Protein AF-T1AYS6-F1 (afdb_monomer_lite)

Sequence (157 aa):
MTNAPLRWTTAELAEDAATSSAQFRAERLAVSDSWGTHYTQARGKFELLFEKLSDLNPGAITDDNIAEVYGLGLGEALRYLAGPPISDDDLQVIADVDSIAPGVLKKNPEALHKVFEVIERVIDPYRFPWMGAGGTPTEQQRAAALLASSVLLAAQR

Radius of gyration: 21.27 Å; chains: 1; bounding box: 42×35×70 Å

Secondary structure (DSSP, 8-state):
---PPP---HHHHHHHHHHHHHHHHHHHHS--SHHHHHHHHHHHHHHHHHHHTTTT-GGG--HHHHHHHHHTT-HHHHHTTBSSPPPHHHHHHHTT-S---HHHHTT-HHHHHHHHHHHHHTB-TTT-HHHHHTSPPPHHHHHHHHHHHHHHHHTT-

Foldseek 3Di:
DPPDPDDDDPVNVVVVVVVVVVVVVCVVPDDDCLLVVLLVVQLVLVVVLCVLCVNVQVVRDDLVSLLVNLVVVSVQLLQVQFVNRDDLVRLCVQLVHPHPRSVVCNVPSSSSVSSNVVSLVGGDCVLVVVSVVRGHDDPVSSVSSSNVSSNSRSVVD

Structure (mmCIF, N/CA/C/O backbone):
data_AF-T1AYS6-F1
#
_entry.id   AF-T1AYS6-F1
#
loop_
_atom_site.group_PDB
_atom_site.id
_atom_site.type_symbol
_atom_site.label_atom_id
_atom_site.label_alt_id
_atom_site.label_comp_id
_atom_site.label_asym_id
_atom_site.label_entity_id
_atom_site.label_seq_id
_atom_site.pdbx_PDB_ins_code
_atom_site.Cartn_x
_atom_site.Cartn_y
_atom_site.Cartn_z
_atom_site.occupancy
_atom_site.B_iso_or_equiv
_atom_site.auth_seq_id
_atom_site.auth_comp_id
_atom_site.auth_asym_id
_atom_site.auth_atom_id
_atom_site.pdbx_PDB_model_num
ATOM 1 N N . MET A 1 1 ? -5.323 -23.042 -48.649 1.00 48.28 1 MET A N 1
ATOM 2 C CA . MET A 1 1 ? -3.922 -22.745 -48.291 1.00 48.28 1 MET A CA 1
ATOM 3 C C . MET A 1 1 ? -3.843 -22.715 -46.779 1.00 48.28 1 MET A C 1
ATOM 5 O O . MET A 1 1 ? -4.483 -21.874 -46.167 1.00 48.28 1 MET A O 1
ATOM 9 N N . THR A 1 2 ? -3.191 -23.700 -46.172 1.00 54.75 2 THR A N 1
ATOM 10 C CA . THR A 1 2 ? -2.984 -23.745 -44.722 1.00 54.75 2 THR A CA 1
ATOM 11 C C . THR A 1 2 ? -1.890 -22.739 -44.378 1.00 54.75 2 THR A C 1
ATOM 13 O O . THR A 1 2 ? -0.730 -22.986 -44.700 1.00 54.75 2 THR A O 1
ATOM 16 N N . ASN A 1 3 ? -2.251 -21.600 -43.778 1.00 72.06 3 ASN A N 1
ATOM 17 C CA . ASN A 1 3 ? -1.277 -20.692 -43.169 1.00 72.06 3 ASN A CA 1
ATOM 18 C C . ASN A 1 3 ? -0.626 -21.440 -42.005 1.00 72.06 3 ASN A C 1
ATOM 20 O O . ASN A 1 3 ? -1.171 -21.496 -40.905 1.00 72.06 3 ASN A O 1
ATOM 24 N N . ALA A 1 4 ? 0.502 -22.092 -42.280 1.00 78.56 4 ALA A N 1
ATOM 25 C CA . ALA A 1 4 ? 1.329 -22.646 -41.228 1.00 78.56 4 ALA A CA 1
ATOM 26 C C . ALA A 1 4 ? 1.821 -21.483 -40.347 1.00 78.56 4 ALA A C 1
ATOM 28 O O . ALA A 1 4 ? 2.122 -20.411 -40.881 1.00 78.56 4 ALA A O 1
ATOM 29 N N . PRO A 1 5 ? 1.880 -21.663 -39.017 1.00 86.31 5 PRO A N 1
ATOM 30 C CA . PRO A 1 5 ? 2.387 -20.631 -38.125 1.00 86.31 5 PRO A CA 1
ATOM 31 C C . PRO A 1 5 ? 3.818 -20.256 -38.515 1.00 86.31 5 PRO A C 1
ATOM 33 O O . PRO A 1 5 ? 4.600 -21.115 -38.939 1.00 86.31 5 PRO A O 1
ATOM 36 N N . LEU A 1 6 ? 4.138 -18.969 -38.373 1.00 86.44 6 LEU A N 1
ATOM 37 C CA . LEU A 1 6 ? 5.470 -18.438 -38.639 1.00 86.44 6 LEU A CA 1
ATOM 38 C C . LEU A 1 6 ? 6.505 -19.227 -37.822 1.00 86.44 6 LEU A C 1
ATOM 40 O O . LEU A 1 6 ? 6.311 -19.472 -36.631 1.00 86.44 6 LEU A O 1
ATOM 44 N N . ARG A 1 7 ? 7.589 -19.656 -38.474 1.00 89.94 7 ARG A N 1
ATOM 45 C CA . ARG A 1 7 ? 8.711 -20.331 -37.816 1.00 89.94 7 ARG A CA 1
ATOM 46 C C . ARG A 1 7 ? 9.906 -19.396 -37.811 1.00 89.94 7 ARG A C 1
ATOM 48 O O . ARG A 1 7 ? 10.562 -19.262 -38.838 1.00 89.94 7 ARG A O 1
ATOM 55 N N . TRP A 1 8 ? 10.171 -18.790 -36.660 1.00 94.00 8 TRP A N 1
ATOM 56 C CA . TRP A 1 8 ? 11.372 -17.988 -36.462 1.00 94.00 8 TRP A CA 1
ATOM 57 C C . TRP A 1 8 ? 12.620 -18.860 -36.534 1.00 94.00 8 TRP A C 1
ATOM 59 O O . TRP A 1 8 ? 12.695 -19.945 -35.949 1.00 94.00 8 TRP A O 1
ATOM 69 N N . THR A 1 9 ? 13.607 -18.365 -37.258 1.00 95.88 9 THR A N 1
ATOM 70 C CA . THR A 1 9 ? 14.961 -18.894 -37.265 1.00 95.88 9 THR A CA 1
ATOM 71 C C . THR A 1 9 ? 15.702 -18.462 -36.004 1.00 95.88 9 THR A C 1
ATOM 73 O O . THR A 1 9 ? 15.377 -17.465 -35.360 1.00 95.88 9 THR A O 1
ATOM 76 N N . THR A 1 10 ? 16.768 -19.184 -35.665 1.00 95.88 10 THR A N 1
ATOM 77 C CA . THR A 1 10 ? 17.660 -18.792 -34.565 1.00 95.88 10 THR A CA 1
ATOM 78 C C . THR A 1 10 ? 18.269 -17.403 -34.779 1.00 95.88 10 THR A C 1
ATOM 80 O O . THR A 1 10 ? 18.512 -16.696 -33.807 1.00 95.88 10 THR A O 1
ATOM 83 N N . ALA A 1 11 ? 18.513 -17.009 -36.034 1.00 96.38 11 ALA A N 1
ATOM 84 C CA . ALA A 1 11 ? 19.064 -15.698 -36.361 1.00 96.38 11 ALA A CA 1
ATOM 85 C C . ALA A 1 11 ? 18.066 -14.571 -36.053 1.00 96.38 11 ALA A C 1
ATOM 87 O O . ALA A 1 11 ? 18.440 -13.615 -35.380 1.00 96.38 11 ALA A O 1
ATOM 88 N N . GLU A 1 12 ? 16.802 -14.728 -36.458 1.00 96.19 12 GLU A N 1
ATOM 89 C CA . GLU A 1 12 ? 15.730 -13.766 -36.153 1.00 96.19 12 GLU A CA 1
ATOM 90 C C . GLU A 1 12 ? 15.518 -13.636 -34.638 1.00 96.19 12 GLU A C 1
ATOM 92 O O . GLU A 1 12 ? 15.486 -12.530 -34.108 1.00 96.19 12 GLU A O 1
ATOM 97 N N . LEU A 1 13 ? 15.488 -14.757 -33.905 1.00 96.44 13 LEU A N 1
ATOM 98 C CA . LEU A 1 13 ? 15.372 -14.722 -32.441 1.00 96.44 13 LEU A CA 1
ATOM 99 C C . LEU A 1 13 ? 16.563 -14.019 -31.770 1.00 96.44 13 LEU A C 1
ATOM 101 O O . LEU A 1 13 ? 16.386 -13.340 -30.759 1.00 96.44 13 LEU A O 1
ATOM 105 N N . ALA A 1 14 ? 17.777 -14.183 -32.302 1.00 97.62 14 ALA A N 1
ATOM 106 C CA . ALA A 1 14 ? 18.967 -13.527 -31.767 1.00 97.62 14 ALA A CA 1
ATOM 107 C C . ALA A 1 14 ? 18.957 -12.011 -32.021 1.00 97.62 14 ALA A C 1
ATOM 109 O O . ALA A 1 14 ? 19.356 -11.242 -31.144 1.00 97.62 14 ALA A O 1
ATOM 110 N N . GLU A 1 15 ? 18.485 -11.582 -33.192 1.00 97.50 15 GLU A N 1
ATOM 111 C CA . GLU A 1 15 ? 18.321 -10.169 -33.540 1.00 97.50 15 GLU A CA 1
ATOM 112 C C . GLU A 1 15 ? 17.262 -9.490 -32.659 1.00 97.50 15 GLU A C 1
ATOM 114 O O . GLU A 1 15 ? 17.530 -8.443 -32.059 1.00 97.50 15 GLU A O 1
ATOM 119 N N . ASP A 1 16 ? 16.104 -10.128 -32.488 1.00 96.81 16 ASP A N 1
ATOM 120 C CA . ASP A 1 16 ? 15.029 -9.626 -31.628 1.00 96.81 16 ASP A CA 1
ATOM 121 C C . ASP A 1 16 ? 15.472 -9.555 -30.160 1.00 96.81 16 ASP A C 1
ATOM 123 O O . ASP A 1 16 ? 15.225 -8.561 -29.471 1.00 96.81 16 ASP A O 1
ATOM 127 N N . ALA A 1 17 ? 16.202 -10.567 -29.677 1.00 97.56 17 ALA A N 1
ATOM 128 C CA . ALA A 1 17 ? 16.752 -10.569 -28.323 1.00 97.56 17 ALA A CA 1
ATOM 129 C C . ALA A 1 17 ? 17.776 -9.441 -28.110 1.00 97.56 17 ALA A C 1
ATOM 131 O O . ALA A 1 17 ? 17.781 -8.797 -27.054 1.00 97.56 17 ALA A O 1
ATOM 132 N N . ALA A 1 18 ? 18.631 -9.170 -29.103 1.00 97.88 18 ALA A N 1
ATOM 133 C CA . ALA A 1 18 ? 19.596 -8.076 -29.050 1.00 97.88 18 ALA A CA 1
ATOM 134 C C . ALA A 1 18 ? 18.897 -6.708 -29.028 1.00 97.88 18 ALA A C 1
ATOM 136 O O . ALA A 1 18 ? 19.264 -5.846 -28.222 1.00 97.88 18 ALA A O 1
ATOM 137 N N . THR A 1 19 ? 17.862 -6.543 -29.854 1.00 97.88 19 THR A N 1
ATOM 138 C CA . THR A 1 19 ? 17.031 -5.333 -29.926 1.00 97.88 19 THR A CA 1
ATOM 139 C C . THR A 1 19 ? 16.302 -5.089 -28.608 1.00 97.88 19 THR A C 1
ATOM 141 O O . THR A 1 19 ? 16.455 -4.025 -28.006 1.00 97.88 19 THR A O 1
ATOM 144 N N . SER A 1 20 ? 15.600 -6.101 -28.092 1.00 97.56 20 SER A N 1
ATOM 145 C CA . SER A 1 20 ? 14.888 -6.034 -26.812 1.00 97.56 20 SER A CA 1
ATOM 146 C C . SER A 1 20 ? 15.836 -5.705 -25.653 1.00 97.56 20 SER A C 1
ATOM 148 O O . SER A 1 20 ? 15.564 -4.816 -24.846 1.00 97.56 20 SER A O 1
ATOM 150 N N . SER A 1 21 ? 17.013 -6.337 -25.616 1.00 97.25 21 SER A N 1
ATOM 151 C CA . SER A 1 21 ? 18.029 -6.062 -24.594 1.00 97.25 21 SER A CA 1
ATOM 152 C C . SER A 1 21 ? 18.585 -4.638 -24.682 1.00 97.25 21 SER A C 1
ATOM 154 O O . SER A 1 21 ? 18.879 -4.023 -23.655 1.00 97.25 21 SER A O 1
ATOM 156 N N . ALA A 1 22 ? 18.781 -4.111 -25.893 1.00 96.88 22 ALA A N 1
ATOM 157 C CA . ALA A 1 22 ? 19.248 -2.743 -26.098 1.00 96.88 22 ALA A CA 1
ATOM 158 C C . ALA A 1 22 ? 18.204 -1.719 -25.645 1.00 96.88 22 ALA A C 1
ATOM 160 O O . ALA A 1 22 ? 18.562 -0.777 -24.936 1.00 96.88 22 ALA A O 1
ATOM 161 N N . GLN A 1 23 ? 16.933 -1.943 -25.982 1.00 96.38 23 GLN A N 1
ATOM 162 C CA . GLN A 1 23 ? 15.825 -1.103 -25.542 1.00 96.38 23 GLN A CA 1
ATOM 163 C C . GLN A 1 23 ? 15.685 -1.117 -24.016 1.00 96.38 23 GLN A C 1
ATOM 165 O O . GLN A 1 23 ? 15.689 -0.054 -23.403 1.00 96.38 23 GLN A O 1
ATOM 170 N N . PHE A 1 24 ? 15.691 -2.298 -23.390 1.00 93.50 24 PHE A N 1
ATOM 171 C CA . PHE A 1 24 ? 15.634 -2.421 -21.932 1.00 93.50 24 PHE A CA 1
ATOM 172 C C . PHE A 1 24 ? 16.769 -1.651 -21.239 1.00 93.50 24 PHE A C 1
ATOM 174 O O . PHE A 1 24 ? 16.536 -0.932 -20.268 1.00 93.50 24 PHE A O 1
ATOM 181 N N . ARG A 1 25 ? 18.011 -1.751 -21.744 1.00 94.00 25 ARG A N 1
ATOM 182 C CA . ARG A 1 25 ? 19.143 -0.979 -21.199 1.00 94.00 25 ARG A CA 1
ATOM 183 C C . ARG A 1 25 ? 18.934 0.525 -21.348 1.00 94.00 25 ARG A C 1
ATOM 185 O O . ARG A 1 25 ? 19.230 1.260 -20.409 1.00 94.00 25 ARG A O 1
ATOM 192 N N . ALA A 1 26 ? 18.463 0.972 -22.510 1.00 92.81 26 ALA A N 1
ATOM 193 C CA . ALA A 1 26 ? 18.222 2.385 -22.772 1.00 92.81 26 ALA A CA 1
ATOM 194 C C . ALA A 1 26 ? 17.140 2.946 -21.838 1.00 92.81 26 ALA A C 1
ATOM 196 O O . ALA A 1 26 ? 17.367 3.967 -21.198 1.00 92.81 26 ALA A O 1
ATOM 197 N N . GLU A 1 27 ? 16.016 2.241 -21.693 1.00 88.69 27 GLU A N 1
ATOM 198 C CA . GLU A 1 27 ? 14.920 2.621 -20.796 1.00 88.69 27 GLU A CA 1
ATOM 199 C C . GLU A 1 27 ? 15.363 2.632 -19.329 1.00 88.69 27 GLU A C 1
ATOM 201 O O . GLU A 1 27 ? 15.075 3.578 -18.600 1.00 88.69 27 GLU A O 1
ATOM 206 N N . ARG A 1 28 ? 16.122 1.620 -18.888 1.00 87.44 28 ARG A N 1
ATOM 207 C CA . ARG A 1 28 ? 16.551 1.505 -17.486 1.00 87.44 28 ARG A CA 1
ATOM 208 C C . ARG A 1 28 ? 17.562 2.573 -17.065 1.00 87.44 28 ARG A C 1
ATOM 210 O O . ARG A 1 28 ? 17.604 2.924 -15.887 1.00 87.44 28 ARG A O 1
ATOM 217 N N . LEU A 1 29 ? 18.396 3.033 -17.997 1.00 88.00 29 LEU A N 1
ATOM 218 C CA . LEU A 1 29 ? 19.424 4.053 -17.763 1.00 88.00 29 LEU A CA 1
ATOM 219 C C . LEU A 1 29 ? 18.939 5.476 -18.063 1.00 88.00 29 LEU A C 1
ATOM 221 O O . LEU A 1 29 ? 19.639 6.434 -17.731 1.00 88.00 29 LEU A O 1
ATOM 225 N N . ALA A 1 30 ? 17.774 5.628 -18.695 1.00 85.06 30 ALA A N 1
ATOM 226 C CA . ALA A 1 30 ? 17.189 6.933 -18.942 1.00 85.06 30 ALA A CA 1
ATOM 227 C C . ALA A 1 30 ? 16.855 7.629 -17.615 1.00 85.06 30 ALA A C 1
ATOM 229 O O . ALA A 1 30 ? 16.326 7.025 -16.679 1.00 85.06 30 ALA A O 1
ATOM 230 N N . VAL A 1 31 ? 17.145 8.929 -17.542 1.00 78.75 31 VAL A N 1
ATOM 231 C CA . VAL A 1 31 ? 16.666 9.766 -16.439 1.00 78.75 31 VAL A CA 1
ATOM 232 C C . VAL A 1 31 ? 15.147 9.858 -16.557 1.00 78.75 31 VAL A C 1
ATOM 234 O O . VAL A 1 31 ? 14.630 10.262 -17.597 1.00 78.75 31 VAL A O 1
ATOM 237 N N . SER A 1 32 ? 14.442 9.470 -15.498 1.00 82.12 32 SER A N 1
ATOM 238 C CA . SER A 1 32 ? 12.984 9.480 -15.445 1.00 82.12 32 SER A CA 1
ATOM 239 C C . SER A 1 32 ? 12.509 9.947 -14.075 1.00 82.12 32 SER A C 1
ATOM 241 O O . SER A 1 32 ? 12.993 9.473 -13.045 1.00 82.12 32 SER A O 1
ATOM 243 N N . ASP A 1 33 ? 11.494 10.809 -14.073 1.00 84.38 33 ASP A N 1
ATOM 244 C CA . ASP A 1 33 ? 10.770 11.218 -12.867 1.00 84.38 33 ASP A CA 1
ATOM 245 C C . ASP A 1 33 ? 9.691 10.196 -12.458 1.00 84.38 33 ASP A C 1
ATOM 247 O O . ASP A 1 33 ? 8.930 10.428 -11.511 1.00 84.38 33 ASP A O 1
ATOM 251 N N . SER A 1 34 ? 9.605 9.049 -13.151 1.00 87.44 34 SER A N 1
ATOM 252 C CA . SER A 1 34 ? 8.619 7.996 -12.869 1.00 87.44 34 SER A CA 1
ATOM 253 C C . SER A 1 34 ? 8.720 7.509 -11.428 1.00 87.44 34 SER A C 1
ATOM 255 O O . SER A 1 34 ? 7.706 7.448 -10.737 1.00 87.44 34 SER A O 1
ATOM 257 N N . TRP A 1 35 ? 9.937 7.269 -10.926 1.00 91.06 35 TRP A N 1
ATOM 258 C CA . TRP A 1 35 ? 10.141 6.862 -9.535 1.00 91.06 35 TRP A CA 1
ATOM 259 C C . TRP A 1 35 ? 9.585 7.891 -8.543 1.00 91.06 35 TRP A C 1
ATOM 261 O O . TRP A 1 35 ? 8.815 7.536 -7.651 1.00 91.06 35 TRP A O 1
ATOM 271 N N . GLY A 1 36 ? 9.935 9.170 -8.718 1.00 94.44 36 GLY A N 1
ATOM 272 C CA . GLY A 1 36 ? 9.449 10.249 -7.855 1.00 94.44 36 GLY A CA 1
ATOM 273 C C . GLY A 1 36 ? 7.924 10.364 -7.891 1.00 94.44 36 GLY A C 1
ATOM 274 O O . GLY A 1 36 ? 7.286 10.512 -6.851 1.00 94.44 36 GLY A O 1
ATOM 275 N N . THR A 1 37 ? 7.330 10.204 -9.074 1.00 95.56 37 THR A N 1
ATOM 276 C CA . THR A 1 37 ? 5.875 10.208 -9.262 1.00 95.56 37 THR A CA 1
ATOM 277 C C . THR A 1 37 ? 5.204 9.043 -8.532 1.00 95.56 37 THR A C 1
ATOM 279 O O . THR A 1 37 ? 4.255 9.262 -7.775 1.00 95.56 37 THR A O 1
ATOM 282 N N . HIS A 1 38 ? 5.704 7.815 -8.702 1.00 95.69 38 HIS A N 1
ATOM 283 C CA . HIS A 1 38 ? 5.168 6.631 -8.026 1.00 95.69 38 HIS A CA 1
ATOM 284 C C . HIS A 1 38 ? 5.312 6.730 -6.508 1.00 95.69 38 HIS A C 1
ATOM 286 O O . HIS A 1 38 ? 4.364 6.420 -5.785 1.00 95.69 38 HIS A O 1
ATOM 292 N N . TYR A 1 39 ? 6.451 7.235 -6.025 1.00 97.62 39 TYR A N 1
ATOM 293 C CA . TYR A 1 39 ? 6.668 7.489 -4.605 1.00 97.62 39 TYR A CA 1
ATOM 294 C C . TYR A 1 39 ? 5.676 8.512 -4.048 1.00 97.62 39 TYR A C 1
ATOM 296 O O . TYR A 1 39 ? 5.009 8.218 -3.060 1.00 97.62 39 TYR A O 1
ATOM 304 N N . THR A 1 40 ? 5.519 9.681 -4.677 1.00 98.06 40 THR A N 1
ATOM 305 C CA . THR A 1 40 ? 4.596 10.724 -4.196 1.00 98.06 40 THR A CA 1
ATOM 306 C C . THR A 1 40 ? 3.143 10.244 -4.196 1.00 98.06 40 THR A C 1
ATOM 308 O O . THR A 1 40 ? 2.407 10.506 -3.245 1.00 98.06 40 THR A O 1
ATOM 311 N N . GLN A 1 41 ? 2.724 9.489 -5.215 1.00 97.56 41 GLN A N 1
ATOM 312 C CA . GLN A 1 41 ? 1.382 8.899 -5.259 1.00 97.56 41 GLN A CA 1
ATOM 313 C C . GLN A 1 41 ? 1.174 7.856 -4.156 1.00 97.56 41 GLN A C 1
ATOM 315 O O . GLN A 1 41 ? 0.145 7.871 -3.479 1.00 97.56 41 GLN A O 1
ATOM 320 N N . ALA A 1 42 ? 2.145 6.961 -3.951 1.00 98.06 42 ALA A N 1
ATOM 321 C CA . ALA A 1 42 ? 2.099 5.983 -2.868 1.00 98.06 42 ALA A CA 1
ATOM 322 C C . ALA A 1 42 ? 2.067 6.676 -1.498 1.00 98.06 42 ALA A C 1
ATOM 324 O O . ALA A 1 42 ? 1.260 6.316 -0.642 1.00 98.06 42 ALA A O 1
ATOM 325 N N . ARG A 1 43 ? 2.880 7.721 -1.321 1.00 98.44 43 ARG A N 1
ATOM 326 C CA . ARG A 1 43 ? 2.937 8.523 -0.101 1.00 98.44 43 ARG A CA 1
ATOM 327 C C . ARG A 1 43 ? 1.596 9.158 0.232 1.00 98.44 43 ARG A C 1
ATOM 329 O O . ARG A 1 43 ? 1.126 8.983 1.351 1.00 98.44 43 ARG A O 1
ATOM 336 N N . GLY A 1 44 ? 0.950 9.796 -0.743 1.00 98.44 44 GLY A N 1
ATOM 337 C CA . GLY A 1 44 ? -0.378 10.381 -0.553 1.00 98.44 44 GLY A CA 1
ATOM 338 C C . GLY A 1 44 ? -1.436 9.343 -0.159 1.00 98.44 44 GLY A C 1
ATOM 339 O O . GLY A 1 44 ? -2.250 9.606 0.723 1.00 98.44 44 GLY A O 1
ATOM 340 N N . LYS A 1 45 ? -1.391 8.133 -0.742 1.00 98.12 45 LYS A N 1
ATOM 341 C CA . LYS A 1 45 ? -2.288 7.030 -0.348 1.00 98.12 45 LYS A CA 1
ATOM 342 C C . LYS A 1 45 ? -2.094 6.630 1.116 1.00 98.12 45 LYS A C 1
ATOM 344 O O . LYS A 1 45 ? -3.081 6.471 1.828 1.00 98.12 45 LYS A O 1
ATOM 349 N N . PHE A 1 46 ? -0.849 6.466 1.569 1.00 98.50 46 PHE A N 1
ATOM 350 C CA . PHE A 1 46 ? -0.573 6.068 2.953 1.00 98.50 46 PHE A CA 1
ATOM 351 C C . PHE A 1 46 ? -0.841 7.182 3.961 1.00 98.50 46 PHE A C 1
ATOM 353 O O . PHE A 1 46 ? -1.330 6.887 5.045 1.00 98.50 46 PHE A O 1
ATOM 360 N N . GLU A 1 47 ? -0.573 8.442 3.620 1.00 98.56 47 GLU A N 1
ATOM 361 C CA . GLU A 1 47 ? -0.917 9.577 4.483 1.00 98.56 47 GLU A CA 1
ATOM 362 C C . GLU A 1 47 ? -2.427 9.666 4.703 1.00 98.56 47 GLU A C 1
ATOM 364 O O . GLU A 1 47 ? -2.863 9.755 5.850 1.00 98.56 47 GLU A O 1
ATOM 369 N N . LEU A 1 48 ? -3.217 9.535 3.633 1.00 98.44 48 LEU A N 1
ATOM 370 C CA . LEU A 1 48 ? -4.674 9.510 3.733 1.00 98.44 48 LEU A CA 1
ATOM 371 C C . LEU A 1 48 ? -5.177 8.274 4.493 1.00 98.44 48 LEU A C 1
ATOM 373 O O . LEU A 1 48 ? -6.082 8.384 5.313 1.00 98.44 48 LEU A O 1
ATOM 377 N N . LEU A 1 49 ? -4.586 7.098 4.260 1.00 98.06 49 LEU A N 1
ATOM 378 C CA . LEU A 1 49 ? -4.932 5.878 4.994 1.00 98.06 49 LEU A CA 1
ATOM 379 C C . LEU A 1 49 ? -4.691 6.036 6.500 1.00 98.06 49 LEU A C 1
ATOM 381 O O . LEU A 1 49 ? -5.559 5.701 7.301 1.00 98.06 49 LEU A O 1
ATOM 385 N N . PHE A 1 50 ? -3.523 6.558 6.879 1.00 97.62 50 PHE A N 1
ATOM 386 C CA . PHE A 1 50 ? -3.166 6.810 8.272 1.00 97.62 50 PHE A CA 1
ATOM 387 C C . PHE A 1 50 ? -4.116 7.826 8.903 1.00 97.62 50 PHE A C 1
ATOM 389 O O . PHE A 1 50 ? -4.617 7.581 9.991 1.00 97.62 50 PHE A O 1
ATOM 396 N N . GLU A 1 51 ? -4.441 8.917 8.209 1.00 97.25 51 GLU A N 1
ATOM 397 C CA . GLU A 1 51 ? -5.432 9.886 8.688 1.00 97.25 51 GLU A CA 1
ATOM 398 C C . GLU A 1 51 ? -6.790 9.221 8.966 1.00 97.25 51 GLU A C 1
ATOM 400 O O . GLU A 1 51 ? -7.362 9.395 10.041 1.00 97.25 51 GLU A O 1
ATOM 405 N N . LYS A 1 52 ? -7.290 8.410 8.026 1.00 96.94 52 LYS A N 1
ATOM 406 C CA . LYS A 1 52 ? -8.612 7.773 8.132 1.00 96.94 52 LYS A CA 1
ATOM 407 C C . LYS A 1 52 ? -8.686 6.668 9.178 1.00 96.94 52 LYS A C 1
ATOM 409 O O . LYS A 1 52 ? -9.738 6.481 9.782 1.00 96.94 52 LYS A O 1
ATOM 414 N N . LEU A 1 53 ? -7.580 5.973 9.424 1.00 95.44 53 LEU A N 1
ATOM 415 C CA . LEU A 1 53 ? -7.493 4.891 10.407 1.00 95.44 53 LEU A CA 1
ATOM 416 C C . LEU A 1 53 ? -6.798 5.319 11.706 1.00 95.44 53 LEU A C 1
ATOM 418 O O . LEU A 1 53 ? -6.296 4.469 12.440 1.00 95.44 53 LEU A O 1
ATOM 422 N N . SER A 1 54 ? -6.751 6.625 11.998 1.00 95.62 54 SER A N 1
ATOM 423 C CA . SER A 1 54 ? -6.165 7.176 13.232 1.00 95.62 54 SER A CA 1
ATOM 424 C C . SER A 1 54 ? -4.743 6.663 13.508 1.00 95.62 54 SER A C 1
ATOM 426 O O . SER A 1 54 ? -4.449 6.145 14.583 1.00 95.62 54 SER A O 1
ATOM 428 N N . ASP A 1 55 ? -3.877 6.767 12.500 1.00 96.31 55 ASP A N 1
ATOM 429 C CA . ASP A 1 55 ? -2.503 6.257 12.456 1.00 96.31 55 ASP A CA 1
ATOM 430 C C . ASP A 1 55 ? -2.383 4.756 12.764 1.00 96.31 55 ASP A C 1
ATOM 432 O O . ASP A 1 55 ? -1.385 4.300 13.325 1.00 96.31 55 ASP A O 1
ATOM 436 N N . LEU A 1 56 ? -3.399 3.979 12.374 1.00 95.00 56 LEU A N 1
ATOM 437 C CA . LEU A 1 56 ? -3.524 2.562 12.709 1.00 95.00 56 LEU A CA 1
ATOM 438 C C . LEU A 1 56 ? -3.488 2.379 14.232 1.00 95.00 56 LEU A C 1
ATOM 440 O O . LEU A 1 56 ? -2.662 1.647 14.761 1.00 95.00 56 LEU A O 1
ATOM 444 N N . ASN A 1 57 ? -4.322 3.107 14.968 1.00 92.94 57 ASN A N 1
ATOM 445 C CA . ASN A 1 57 ? -4.535 2.820 16.382 1.00 92.94 57 ASN A CA 1
ATOM 446 C C . ASN A 1 57 ? -5.580 1.694 16.490 1.00 92.94 57 ASN A C 1
ATOM 448 O O . ASN A 1 57 ? -6.727 1.933 16.104 1.00 92.94 57 ASN A O 1
ATOM 452 N N . PRO A 1 58 ? -5.246 0.508 17.042 1.00 88.31 58 PRO A N 1
ATOM 453 C CA . PRO A 1 58 ? -6.178 -0.622 17.110 1.00 88.31 58 PRO A CA 1
ATOM 454 C C . PRO A 1 58 ? -7.523 -0.282 17.763 1.00 88.31 58 PRO A C 1
ATOM 456 O O . PRO A 1 58 ? -8.559 -0.782 17.346 1.00 88.31 58 PRO A O 1
ATOM 459 N N . GLY A 1 59 ? -7.528 0.607 18.763 1.00 88.12 59 GLY A N 1
ATOM 460 C CA . GLY A 1 59 ? -8.746 1.010 19.471 1.00 88.12 59 GLY A CA 1
ATOM 461 C C . GLY A 1 59 ? -9.622 2.020 18.722 1.00 88.12 59 GLY A C 1
ATOM 462 O O . GLY A 1 59 ? -10.693 2.364 19.215 1.00 88.12 59 GLY A O 1
ATOM 463 N N . ALA A 1 60 ? -9.168 2.525 17.573 1.00 91.06 60 ALA A N 1
ATOM 464 C CA . ALA A 1 60 ? -9.865 3.530 16.771 1.00 91.06 60 ALA A CA 1
ATOM 465 C C . ALA A 1 60 ? -10.284 3.016 15.384 1.00 91.06 60 ALA A C 1
ATOM 467 O O . ALA A 1 60 ? -10.906 3.756 14.622 1.00 91.06 60 ALA A O 1
ATOM 468 N N . ILE A 1 61 ? -9.950 1.771 15.037 1.00 90.81 61 ILE A N 1
ATOM 469 C CA . ILE A 1 61 ? -10.372 1.147 13.782 1.00 90.81 61 ILE A CA 1
ATOM 470 C C . ILE A 1 61 ? -11.809 0.639 13.939 1.00 90.81 61 ILE A C 1
ATOM 472 O O . ILE A 1 61 ? -12.137 -0.035 14.913 1.00 90.81 61 ILE A O 1
ATOM 476 N N . THR A 1 62 ? -12.678 0.993 12.994 1.00 91.00 62 THR A N 1
ATOM 477 C CA . THR A 1 62 ? -14.104 0.649 13.012 1.00 91.00 62 THR A CA 1
ATOM 478 C C . THR A 1 62 ? -14.558 0.227 11.620 1.00 91.00 62 THR A C 1
ATOM 480 O O . THR A 1 62 ? -13.984 0.650 10.619 1.00 91.00 62 THR A O 1
ATOM 483 N N . ASP A 1 63 ? -15.635 -0.553 11.523 1.00 87.94 63 ASP A N 1
ATOM 484 C CA . ASP A 1 63 ? -16.181 -0.949 10.216 1.00 87.94 63 ASP A CA 1
ATOM 485 C C . ASP A 1 63 ? -16.509 0.272 9.329 1.00 87.94 63 ASP A C 1
ATOM 487 O O . ASP A 1 63 ? -16.310 0.232 8.114 1.00 87.94 63 ASP A O 1
ATOM 491 N N . ASP A 1 64 ? -16.934 1.389 9.933 1.00 90.56 64 ASP A N 1
ATOM 492 C CA . ASP A 1 64 ? -17.243 2.634 9.222 1.00 90.56 64 ASP A CA 1
ATOM 493 C C . ASP A 1 64 ? -16.005 3.266 8.570 1.00 90.56 64 ASP A C 1
ATOM 495 O O . ASP A 1 64 ? -16.054 3.646 7.396 1.00 90.56 64 ASP A O 1
ATOM 499 N N . ASN A 1 65 ? -14.882 3.370 9.294 1.00 93.19 65 ASN A N 1
ATOM 500 C CA . ASN A 1 65 ? -13.671 3.960 8.718 1.00 93.19 65 ASN A CA 1
ATOM 501 C C . ASN A 1 65 ? -12.989 3.014 7.719 1.00 93.19 65 ASN A C 1
ATOM 503 O O . ASN A 1 65 ? -12.464 3.476 6.706 1.00 93.19 65 ASN A O 1
ATOM 507 N N . ILE A 1 66 ? -13.100 1.697 7.912 1.00 91.31 66 ILE A N 1
ATOM 508 C CA . ILE A 1 66 ? -12.680 0.697 6.925 1.00 91.31 66 ILE A CA 1
ATOM 509 C C . ILE A 1 66 ? -13.505 0.844 5.635 1.00 91.31 66 ILE A C 1
ATOM 511 O O . ILE A 1 66 ? -12.943 0.874 4.534 1.00 91.31 66 ILE A O 1
ATOM 515 N N . ALA A 1 67 ? -14.829 0.986 5.747 1.00 90.31 67 ALA A N 1
ATOM 516 C CA . ALA A 1 67 ? -15.714 1.187 4.601 1.00 90.31 67 ALA A CA 1
ATOM 517 C C . ALA A 1 67 ? -15.404 2.494 3.860 1.00 90.31 67 ALA A C 1
ATOM 519 O O . ALA A 1 67 ? -15.398 2.524 2.624 1.00 90.31 67 ALA A O 1
ATOM 520 N N . GLU A 1 68 ? -15.110 3.567 4.599 1.00 92.06 68 GLU A N 1
ATOM 521 C CA . GLU A 1 68 ? -14.684 4.843 4.029 1.00 92.06 68 GLU A CA 1
ATOM 522 C C . GLU A 1 68 ? -13.377 4.694 3.239 1.00 92.06 68 GLU A C 1
ATOM 524 O O . GLU A 1 68 ? -13.312 5.095 2.076 1.00 92.06 68 GLU A O 1
ATOM 529 N N . VAL A 1 69 ? -12.359 4.059 3.825 1.00 93.12 69 VAL A N 1
ATOM 530 C CA . VAL A 1 69 ? -11.051 3.820 3.193 1.00 93.12 69 VAL A CA 1
ATOM 531 C C . VAL A 1 69 ? -11.194 3.043 1.880 1.00 93.12 69 VAL A C 1
ATOM 533 O O . VAL A 1 69 ? -10.631 3.444 0.855 1.00 93.12 69 VAL A O 1
ATOM 536 N N . TYR A 1 70 ? -11.999 1.978 1.854 1.00 89.62 70 TYR A N 1
ATOM 537 C CA . TYR A 1 70 ? -12.305 1.266 0.608 1.00 89.62 70 TYR A CA 1
ATOM 538 C C . TYR A 1 70 ? -13.061 2.142 -0.397 1.00 89.62 70 TYR A C 1
ATOM 540 O O . TYR A 1 70 ? -12.753 2.118 -1.592 1.00 89.62 70 TYR A O 1
ATOM 548 N N . GLY A 1 71 ? -14.015 2.950 0.073 1.00 88.88 71 GLY A N 1
ATOM 549 C CA . GLY A 1 71 ? -14.749 3.914 -0.748 1.00 88.88 71 GLY A CA 1
ATOM 550 C C . GLY A 1 71 ? -13.857 4.978 -1.397 1.00 88.88 71 GLY A C 1
ATOM 551 O O . GLY A 1 71 ? -14.176 5.447 -2.489 1.00 88.88 71 GLY A O 1
ATOM 552 N N . LEU A 1 72 ? -12.726 5.308 -0.769 1.00 92.88 72 LEU A N 1
ATOM 553 C CA . LEU A 1 72 ? -11.698 6.221 -1.281 1.00 92.88 72 LEU A CA 1
ATOM 554 C C . LEU A 1 72 ? -10.698 5.545 -2.237 1.00 92.88 72 LEU A C 1
ATOM 556 O O . LEU A 1 72 ? -9.781 6.199 -2.730 1.00 92.88 72 LEU A O 1
ATOM 560 N N . GLY A 1 73 ? -10.852 4.246 -2.517 1.00 92.38 73 GLY A N 1
ATOM 561 C CA . G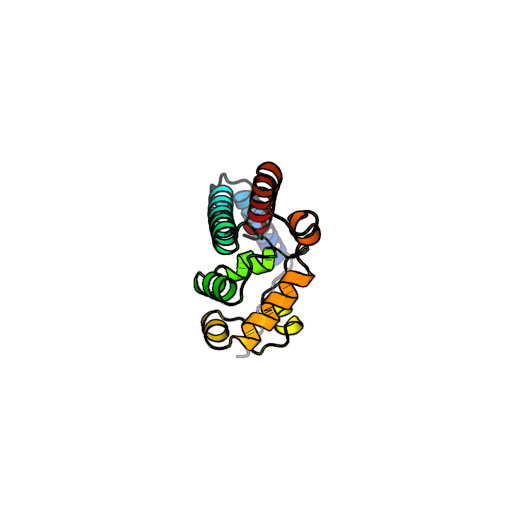LY A 1 73 ? -9.951 3.506 -3.404 1.00 92.38 73 GLY A CA 1
ATOM 562 C C . GLY A 1 73 ? -8.609 3.140 -2.763 1.00 92.38 73 GLY A C 1
ATOM 563 O O . GLY A 1 73 ? -7.635 2.890 -3.472 1.00 92.38 73 GLY A O 1
ATOM 564 N N . LEU A 1 74 ? -8.540 3.089 -1.430 1.00 95.19 74 LEU A N 1
ATOM 565 C CA . LEU A 1 74 ? -7.316 2.772 -0.685 1.00 95.19 74 LEU A CA 1
ATOM 566 C C . LEU A 1 74 ? -7.142 1.271 -0.396 1.00 95.19 74 LEU A C 1
ATOM 568 O O . LEU A 1 74 ? -6.237 0.899 0.348 1.00 95.19 74 LEU A O 1
ATOM 572 N N . GLY A 1 75 ? -7.954 0.398 -1.004 1.00 93.50 75 GLY A N 1
ATOM 573 C CA . GLY A 1 75 ? -7.872 -1.058 -0.814 1.00 93.50 75 GLY A CA 1
ATOM 574 C C . GLY A 1 75 ? -6.482 -1.636 -1.114 1.00 93.50 75 GLY A C 1
ATOM 575 O O . GLY A 1 75 ? -5.994 -2.496 -0.390 1.00 93.50 75 GLY A O 1
ATOM 576 N N . GLU A 1 76 ? -5.785 -1.093 -2.114 1.00 95.25 76 GLU A N 1
ATOM 577 C CA . GLU A 1 76 ? -4.393 -1.466 -2.387 1.00 95.25 76 GLU A CA 1
ATOM 578 C C . GLU A 1 76 ? -3.453 -1.070 -1.236 1.00 95.25 76 GLU A C 1
ATOM 580 O O . GLU A 1 76 ? -2.616 -1.865 -0.828 1.00 95.25 76 GLU A O 1
ATOM 585 N N . ALA A 1 77 ? -3.595 0.133 -0.672 1.00 96.94 77 ALA A N 1
ATOM 586 C CA . ALA A 1 77 ? -2.759 0.565 0.448 1.00 96.94 77 ALA A CA 1
ATOM 587 C C . ALA A 1 77 ? -3.025 -0.278 1.709 1.00 96.94 77 ALA A C 1
ATOM 589 O O . ALA A 1 77 ? -2.077 -0.640 2.404 1.00 96.94 77 ALA A O 1
ATOM 590 N N . LEU A 1 78 ? -4.287 -0.658 1.948 1.00 95.50 78 LEU A N 1
ATOM 591 C CA . LEU A 1 78 ? -4.682 -1.603 2.998 1.00 95.50 78 LEU A CA 1
ATOM 592 C C . LEU A 1 78 ? -3.988 -2.961 2.836 1.00 95.50 78 LEU A C 1
ATOM 594 O O . LEU A 1 78 ? -3.377 -3.452 3.781 1.00 95.50 78 LEU A O 1
ATOM 598 N N . ARG A 1 79 ? -3.993 -3.538 1.629 1.00 96.19 79 ARG A N 1
ATOM 599 C CA . ARG A 1 79 ? -3.280 -4.798 1.342 1.00 96.19 79 ARG A CA 1
ATOM 600 C C . ARG A 1 79 ? -1.781 -4.718 1.601 1.00 96.19 79 ARG A C 1
ATOM 602 O O . ARG A 1 79 ? -1.161 -5.712 1.969 1.00 96.19 79 ARG A O 1
ATOM 609 N N . TYR A 1 80 ? -1.196 -3.539 1.419 1.00 97.38 80 TYR A N 1
ATOM 610 C CA . TYR A 1 80 ? 0.223 -3.299 1.660 1.00 97.38 80 TYR A CA 1
ATOM 611 C C . TYR A 1 80 ? 0.555 -3.038 3.133 1.00 97.38 80 TYR A C 1
ATOM 613 O O . TYR A 1 80 ? 1.739 -2.925 3.458 1.00 97.38 80 TYR A O 1
ATOM 621 N N . LEU A 1 81 ? -0.426 -2.985 4.042 1.00 97.06 81 LEU A N 1
ATOM 622 C CA . LEU A 1 81 ? -0.159 -3.063 5.483 1.00 97.06 81 LEU A CA 1
ATOM 623 C C . LEU A 1 81 ? 0.365 -4.449 5.885 1.00 97.06 81 LEU A C 1
ATOM 625 O O . LEU A 1 81 ? 1.121 -4.566 6.849 1.00 97.06 81 LEU A O 1
ATOM 629 N N . ALA A 1 82 ? 0.021 -5.486 5.120 1.00 96.75 82 ALA A N 1
ATOM 630 C CA . ALA A 1 82 ? 0.494 -6.839 5.353 1.00 96.75 82 ALA A CA 1
ATOM 631 C C . ALA A 1 82 ? 2.002 -6.989 5.102 1.00 96.75 82 ALA A C 1
ATOM 633 O O . ALA A 1 82 ? 2.566 -6.347 4.208 1.00 96.75 82 ALA A O 1
ATOM 634 N N . GLY A 1 83 ? 2.658 -7.849 5.881 1.00 91.75 83 GLY A N 1
ATOM 635 C CA . GLY A 1 83 ? 4.060 -8.227 5.693 1.00 91.75 83 GLY A CA 1
ATOM 636 C C . GLY A 1 83 ? 4.205 -9.732 5.458 1.00 91.75 83 GLY A C 1
ATOM 637 O O . GLY A 1 83 ? 4.204 -10.468 6.444 1.00 91.75 83 GLY A O 1
ATOM 638 N N . PRO A 1 84 ? 4.379 -10.213 4.206 1.00 92.25 84 PRO A N 1
ATOM 639 C CA . PRO A 1 84 ? 4.443 -9.472 2.931 1.00 92.25 84 PRO A CA 1
ATOM 640 C C . PRO A 1 84 ? 3.070 -8.963 2.427 1.00 92.25 84 PRO A C 1
ATOM 642 O O . PRO A 1 84 ? 2.042 -9.450 2.897 1.00 92.25 84 PRO A O 1
ATOM 645 N N . PRO A 1 85 ? 3.028 -8.018 1.458 1.00 95.75 85 PRO A N 1
ATOM 646 C CA . PRO A 1 85 ? 1.778 -7.563 0.845 1.00 95.75 85 PRO A CA 1
ATOM 647 C C . PRO A 1 85 ? 0.978 -8.703 0.214 1.00 95.75 85 PRO A C 1
ATOM 649 O O . PRO A 1 85 ? 1.553 -9.601 -0.401 1.00 95.75 85 PRO A O 1
ATOM 652 N N . ILE A 1 86 ? -0.348 -8.619 0.310 1.00 95.75 86 ILE A N 1
ATOM 653 C CA . ILE A 1 86 ? -1.270 -9.613 -0.257 1.00 95.75 86 ILE A CA 1
ATOM 654 C C . ILE A 1 86 ? -1.783 -9.112 -1.613 1.00 95.75 86 ILE A C 1
ATOM 656 O O . ILE A 1 86 ? -2.069 -7.920 -1.775 1.00 95.75 86 ILE A O 1
ATOM 660 N N . SER A 1 87 ? -1.877 -9.998 -2.606 1.00 94.75 87 SER A N 1
ATOM 661 C CA . SER A 1 87 ? -2.478 -9.672 -3.904 1.00 94.75 87 SER A CA 1
ATOM 662 C C . SER A 1 87 ? -4.006 -9.538 -3.802 1.00 94.75 87 SER A C 1
ATOM 664 O O . SER A 1 87 ? -4.610 -9.900 -2.794 1.00 94.75 87 SER A O 1
ATOM 666 N N . ASP A 1 88 ? -4.645 -8.977 -4.829 1.00 94.06 88 ASP A N 1
ATOM 667 C CA . ASP A 1 88 ? -6.111 -8.911 -4.886 1.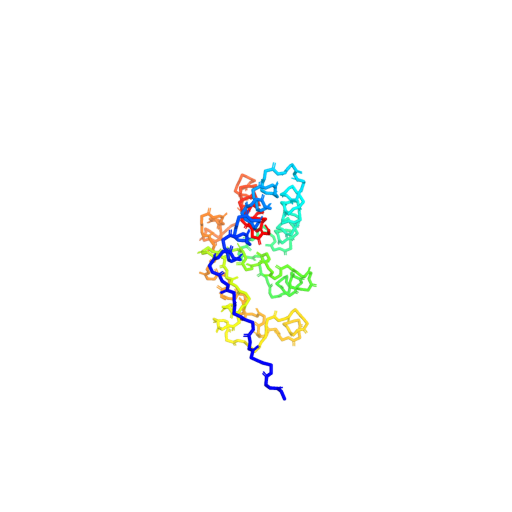00 94.06 88 ASP A CA 1
ATOM 668 C C . ASP A 1 88 ? -6.732 -10.325 -4.919 1.00 94.06 88 ASP A C 1
ATOM 670 O O . ASP A 1 88 ? -7.641 -10.620 -4.141 1.00 94.06 88 ASP A O 1
ATOM 674 N N . ASP A 1 89 ? -6.178 -11.217 -5.745 1.00 94.44 89 ASP A N 1
ATOM 675 C CA . ASP A 1 89 ? -6.662 -12.593 -5.901 1.00 94.44 89 ASP A CA 1
ATOM 676 C C . ASP A 1 89 ? -6.480 -13.415 -4.615 1.00 94.44 89 ASP A C 1
ATOM 678 O O . ASP A 1 89 ? -7.407 -14.097 -4.175 1.00 94.44 89 ASP A O 1
ATOM 682 N N . ASP A 1 90 ? -5.315 -13.310 -3.963 1.00 95.81 90 ASP A N 1
ATOM 683 C CA . ASP A 1 90 ? -5.053 -14.029 -2.711 1.00 95.81 90 ASP A CA 1
ATOM 684 C C . ASP A 1 90 ? -5.974 -13.542 -1.591 1.00 95.81 90 ASP A C 1
ATOM 686 O O . ASP A 1 90 ? -6.518 -14.351 -0.840 1.00 95.81 90 ASP A O 1
ATOM 690 N N . LEU A 1 91 ? -6.180 -12.224 -1.477 1.00 95.81 91 LEU A N 1
ATOM 691 C CA . LEU A 1 91 ? -7.048 -11.664 -0.444 1.00 95.81 91 LEU A CA 1
ATOM 692 C C . LEU A 1 91 ? -8.485 -12.156 -0.607 1.00 95.81 91 LEU A C 1
ATOM 694 O O . LEU A 1 91 ? -9.115 -12.508 0.386 1.00 95.81 91 LEU A O 1
ATOM 698 N N . GLN A 1 92 ? -8.992 -12.205 -1.840 1.00 96.44 92 GLN A N 1
ATOM 699 C CA . GLN A 1 92 ? -10.332 -12.710 -2.118 1.00 96.44 92 GLN A CA 1
ATOM 700 C C . GLN A 1 92 ? -10.499 -14.166 -1.652 1.00 96.44 92 GLN A C 1
ATOM 702 O O . GLN A 1 92 ? -11.499 -14.497 -1.014 1.00 96.44 92 GLN A O 1
ATOM 707 N N . VAL A 1 93 ? -9.509 -15.019 -1.933 1.00 97.25 93 VAL A N 1
ATOM 708 C CA . VAL A 1 93 ? -9.526 -16.435 -1.536 1.00 97.25 93 VAL A CA 1
ATOM 709 C C . VAL A 1 93 ? -9.417 -16.591 -0.019 1.00 97.25 93 VAL A C 1
ATOM 711 O O . VAL A 1 93 ? -10.189 -17.337 0.577 1.00 97.25 93 VAL A O 1
ATOM 714 N N . ILE A 1 94 ? -8.477 -15.891 0.620 1.00 96.69 94 ILE A N 1
ATOM 715 C CA . ILE A 1 94 ? -8.212 -16.031 2.061 1.00 96.69 94 ILE A CA 1
ATOM 716 C C . ILE A 1 94 ? -9.360 -15.452 2.897 1.00 96.69 94 ILE A C 1
ATOM 718 O O . ILE A 1 94 ? -9.692 -16.007 3.943 1.00 96.69 94 ILE A O 1
ATOM 722 N N . ALA A 1 95 ? -9.971 -14.356 2.444 1.00 96.25 95 ALA A N 1
ATOM 723 C CA . ALA A 1 95 ? -11.107 -13.736 3.119 1.00 96.25 95 ALA A CA 1
ATOM 724 C C . ALA A 1 95 ? -12.429 -14.478 2.891 1.00 96.25 95 ALA A C 1
ATOM 726 O O . ALA A 1 95 ? -13.415 -14.115 3.524 1.00 96.25 95 ALA A O 1
ATOM 727 N N . ASP A 1 96 ? -12.468 -15.494 2.020 1.00 97.06 96 ASP A N 1
ATOM 728 C CA . ASP A 1 96 ? -13.688 -16.248 1.710 1.00 97.06 96 ASP A CA 1
ATOM 729 C C . ASP A 1 96 ? -14.846 -15.315 1.293 1.00 97.06 96 ASP A C 1
ATOM 731 O O . ASP A 1 96 ? -15.908 -15.238 1.928 1.00 97.06 96 ASP A O 1
ATOM 735 N N . VAL A 1 97 ? -14.590 -14.529 0.238 1.00 96.25 97 VAL A N 1
ATOM 736 C CA . VAL A 1 97 ? -15.552 -13.591 -0.359 1.00 96.25 97 VAL A CA 1
ATOM 737 C C . VAL A 1 97 ? -15.619 -13.748 -1.877 1.00 96.25 97 VAL A C 1
ATOM 739 O O . VAL A 1 97 ? -14.622 -14.018 -2.540 1.00 96.25 97 VAL A O 1
ATOM 742 N N . ASP A 1 98 ? -16.794 -13.503 -2.458 1.00 93.62 98 ASP A N 1
ATOM 743 C CA . ASP A 1 98 ? -16.996 -13.623 -3.911 1.00 93.62 98 ASP A CA 1
ATOM 744 C C . ASP A 1 98 ? -16.297 -12.518 -4.721 1.00 93.62 98 ASP A C 1
ATOM 746 O O . ASP A 1 98 ? -16.049 -12.674 -5.916 1.00 93.62 98 ASP A O 1
ATOM 750 N N . SER A 1 99 ? -16.034 -11.360 -4.103 1.00 92.62 99 SER A N 1
ATOM 751 C CA . SER A 1 99 ? -15.412 -10.212 -4.765 1.00 92.62 99 SER A CA 1
ATOM 752 C C . SER A 1 9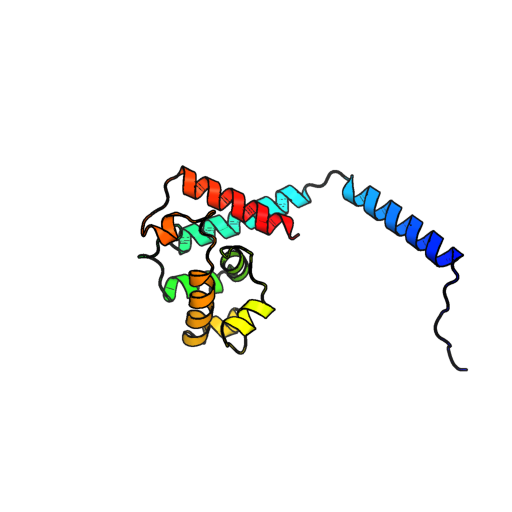9 ? -14.905 -9.185 -3.757 1.00 92.62 99 SER A C 1
ATOM 754 O O . SER A 1 99 ? -15.638 -8.776 -2.856 1.00 92.62 99 SER A O 1
ATOM 756 N N . ILE A 1 100 ? -13.714 -8.647 -4.018 1.00 90.81 100 ILE A N 1
ATOM 757 C CA . ILE A 1 100 ? -13.131 -7.513 -3.281 1.00 90.81 100 ILE A CA 1
ATOM 758 C C . ILE A 1 100 ? -13.280 -6.158 -3.998 1.00 90.81 100 ILE A C 1
ATOM 760 O O . ILE A 1 100 ? -12.705 -5.152 -3.580 1.00 90.81 100 ILE A O 1
ATOM 764 N N . ALA A 1 101 ? -14.053 -6.098 -5.089 1.00 89.69 101 ALA A N 1
ATOM 765 C CA . ALA A 1 101 ? -14.287 -4.851 -5.811 1.00 89.69 101 ALA A CA 1
ATOM 766 C C . ALA A 1 101 ?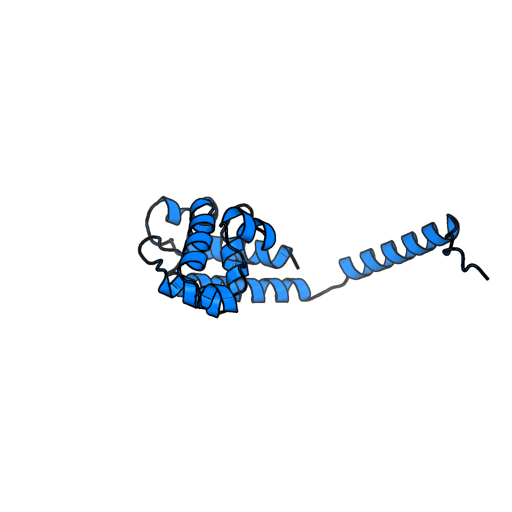 -14.937 -3.789 -4.892 1.00 89.69 101 ALA A C 1
ATOM 768 O O . ALA A 1 101 ? -15.939 -4.094 -4.233 1.00 89.69 101 ALA A O 1
ATOM 769 N N . PRO A 1 102 ? -14.471 -2.520 -4.890 1.00 85.69 102 PRO A N 1
ATOM 770 C CA . PRO A 1 102 ? -14.964 -1.493 -3.965 1.00 85.69 102 PRO A CA 1
ATOM 771 C C . PRO A 1 102 ? -16.485 -1.288 -4.004 1.00 85.69 102 PRO A C 1
ATOM 773 O O . PRO A 1 102 ? -17.130 -1.118 -2.972 1.00 85.69 102 PRO A O 1
ATOM 776 N N . GLY A 1 103 ? -17.085 -1.348 -5.198 1.00 86.38 103 GLY A N 1
ATOM 777 C CA . GLY A 1 103 ? -18.534 -1.204 -5.372 1.00 86.38 103 GLY A CA 1
ATOM 778 C C . GLY A 1 103 ? -19.363 -2.367 -4.809 1.00 86.38 103 GLY A C 1
ATOM 779 O O . GLY A 1 103 ? -20.544 -2.169 -4.518 1.00 86.38 103 GLY A O 1
ATOM 780 N N . VAL A 1 104 ? -18.756 -3.550 -4.655 1.00 88.38 104 VAL A N 1
ATOM 781 C CA . VAL A 1 104 ? -19.368 -4.739 -4.041 1.00 88.38 104 VAL A CA 1
ATOM 782 C C . VAL A 1 104 ? -19.202 -4.678 -2.527 1.00 88.38 104 VAL A C 1
ATOM 784 O O . VAL A 1 104 ? -20.204 -4.712 -1.816 1.00 88.38 104 VAL A O 1
ATOM 787 N N . LEU A 1 105 ? -17.969 -4.487 -2.039 1.00 87.62 105 LEU A N 1
ATOM 788 C CA . LEU A 1 105 ? -17.675 -4.426 -0.602 1.00 87.62 105 LEU A CA 1
ATOM 789 C C . LEU A 1 105 ? -18.447 -3.304 0.104 1.00 87.62 105 LEU A C 1
ATOM 791 O O . LEU A 1 105 ? -18.997 -3.519 1.178 1.00 87.62 105 LEU A O 1
ATOM 795 N N . LYS A 1 106 ? -18.615 -2.138 -0.538 1.00 82.50 106 LYS A N 1
ATOM 796 C CA . LYS A 1 106 ? -19.414 -1.024 0.010 1.00 82.50 106 LYS A CA 1
ATOM 797 C C . LYS A 1 106 ? -20.873 -1.398 0.318 1.00 82.50 106 LYS A C 1
ATOM 799 O O . LYS A 1 106 ? -21.519 -0.734 1.122 1.00 82.50 106 LYS A O 1
ATOM 804 N N . LYS A 1 107 ? -21.420 -2.416 -0.351 1.00 87.75 107 LYS A N 1
ATOM 805 C CA . LYS A 1 107 ? -22.804 -2.886 -0.169 1.00 87.75 107 LYS A CA 1
ATOM 806 C C . LYS A 1 107 ? -22.892 -4.160 0.668 1.00 87.75 107 LYS A C 1
ATOM 808 O O . LYS A 1 107 ? -23.999 -4.633 0.908 1.00 87.75 107 LYS A O 1
ATOM 813 N N . ASN A 1 108 ? -21.756 -4.718 1.077 1.00 91.38 108 ASN A N 1
ATOM 814 C CA . ASN A 1 108 ? -21.680 -5.972 1.806 1.00 91.38 108 ASN A CA 1
ATOM 815 C C . ASN A 1 108 ? -20.743 -5.819 3.021 1.00 91.38 108 ASN A C 1
ATOM 817 O O . ASN A 1 108 ? -19.561 -6.156 2.927 1.00 91.38 108 ASN A O 1
ATOM 821 N N . PRO A 1 109 ? -21.264 -5.302 4.152 1.00 90.25 109 PRO A N 1
ATOM 822 C CA . PRO A 1 109 ? -20.481 -5.102 5.372 1.00 90.25 109 PRO A CA 1
ATOM 823 C C . PRO A 1 109 ? -19.843 -6.389 5.903 1.00 90.25 109 PRO A C 1
ATOM 825 O O . PRO A 1 109 ? -18.726 -6.350 6.401 1.00 90.25 109 PRO A O 1
ATOM 828 N N . GLU A 1 110 ? -20.511 -7.536 5.746 1.00 93.31 110 GLU A N 1
ATOM 829 C CA . GLU A 1 110 ? -19.977 -8.834 6.173 1.00 93.31 110 GLU A CA 1
ATOM 830 C C . GLU A 1 110 ? -18.714 -9.202 5.383 1.00 93.31 110 GLU A C 1
ATOM 832 O O . GLU A 1 110 ? -17.685 -9.535 5.967 1.00 93.31 110 GLU A O 1
ATOM 837 N N . ALA A 1 111 ? -18.759 -9.079 4.052 1.00 93.81 111 ALA A N 1
ATOM 838 C CA . ALA A 1 111 ? -17.592 -9.328 3.208 1.00 93.81 111 ALA A CA 1
ATOM 839 C C . ALA A 1 111 ? -16.450 -8.342 3.500 1.00 93.81 111 ALA A C 1
ATOM 841 O O . ALA A 1 111 ? -15.285 -8.734 3.526 1.00 93.81 111 ALA A O 1
ATOM 842 N N . LEU A 1 112 ? -16.776 -7.068 3.742 1.00 92.44 112 LEU A N 1
ATOM 843 C CA . LEU A 1 112 ? -15.790 -6.056 4.114 1.00 92.44 112 LEU A CA 1
ATOM 844 C C . LEU A 1 112 ? -15.089 -6.405 5.435 1.00 92.44 112 LEU A C 1
ATOM 846 O O . LEU A 1 112 ? -13.866 -6.308 5.521 1.00 92.44 112 LEU A O 1
ATOM 850 N N . HIS A 1 113 ? -15.856 -6.845 6.432 1.00 92.31 113 HIS A N 1
ATOM 851 C CA . HIS A 1 113 ? -15.328 -7.250 7.728 1.00 92.31 113 HIS A CA 1
ATOM 852 C C . HIS A 1 113 ? -14.382 -8.451 7.596 1.00 92.31 113 HIS A C 1
ATOM 854 O O . HIS A 1 113 ? -13.243 -8.379 8.053 1.00 92.31 113 HIS A O 1
ATOM 860 N N . LYS A 1 114 ? -14.788 -9.507 6.870 1.00 95.06 114 LYS A N 1
ATOM 861 C CA . LYS A 1 114 ? -13.923 -10.671 6.592 1.00 95.06 114 LYS A CA 1
ATOM 862 C C . LYS A 1 114 ? -12.595 -10.266 5.947 1.00 95.06 114 LYS A C 1
ATOM 864 O O . LYS A 1 114 ? -11.534 -10.749 6.336 1.00 95.06 114 LYS A O 1
ATOM 869 N N . VAL A 1 115 ? -12.648 -9.365 4.966 1.00 94.19 115 VAL A N 1
ATOM 870 C CA . VAL A 1 115 ? -11.453 -8.848 4.289 1.00 94.19 115 VAL A CA 1
ATOM 871 C C . VAL A 1 115 ? -10.527 -8.126 5.268 1.00 94.19 115 VAL A C 1
ATOM 873 O O . VAL A 1 115 ? -9.316 -8.352 5.250 1.00 94.19 115 VAL A O 1
ATOM 876 N N . PHE A 1 116 ? -11.079 -7.278 6.136 1.00 91.88 116 PHE A N 1
ATOM 877 C CA . PHE A 1 116 ? -10.275 -6.555 7.111 1.00 91.88 116 PHE 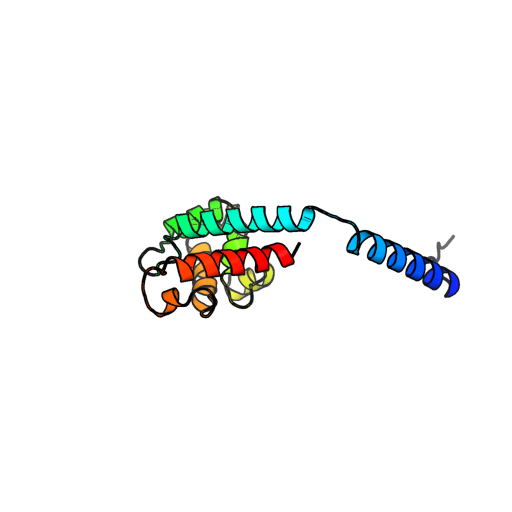A CA 1
ATOM 878 C C . PHE A 1 116 ? -9.676 -7.477 8.179 1.00 91.88 116 PHE A C 1
ATOM 880 O O . PHE A 1 116 ? -8.494 -7.331 8.479 1.00 91.88 116 PHE A O 1
ATOM 887 N N . GLU A 1 117 ? -10.419 -8.471 8.677 1.00 93.50 117 GLU A N 1
ATOM 888 C CA . GLU A 1 117 ? -9.889 -9.456 9.632 1.00 93.50 117 GLU A CA 1
ATOM 889 C C . GLU A 1 117 ? -8.635 -10.163 9.099 1.00 93.50 117 GLU A C 1
ATOM 891 O O . GLU A 1 117 ? -7.692 -10.430 9.849 1.00 93.50 117 GLU A O 1
ATOM 896 N N . VAL A 1 118 ? -8.607 -10.482 7.800 1.00 95.31 118 VAL A N 1
ATOM 897 C CA . VAL A 1 118 ? -7.423 -11.076 7.170 1.00 95.31 118 VAL A CA 1
ATOM 898 C C . VAL A 1 118 ? -6.248 -10.110 7.229 1.00 95.31 118 VAL A C 1
ATOM 900 O O . VAL A 1 118 ? -5.165 -10.510 7.651 1.00 95.31 118 VAL A O 1
ATOM 903 N N . ILE A 1 119 ? -6.460 -8.849 6.839 1.00 94.12 119 ILE A N 1
ATOM 904 C CA . ILE A 1 119 ? -5.413 -7.821 6.825 1.00 94.12 119 ILE A CA 1
ATOM 905 C C . ILE A 1 119 ? -4.895 -7.568 8.240 1.00 94.12 119 ILE A C 1
ATOM 907 O O . ILE A 1 119 ? -3.684 -7.555 8.430 1.00 94.12 119 ILE A O 1
ATOM 911 N N . GLU A 1 120 ? -5.778 -7.425 9.228 1.00 92.75 120 GLU A N 1
ATOM 912 C CA . GLU A 1 120 ? -5.425 -7.177 10.627 1.00 92.75 120 GLU A CA 1
ATOM 913 C C . GLU A 1 120 ? -4.508 -8.272 11.195 1.00 92.75 120 GLU A C 1
ATOM 915 O O . GLU A 1 120 ? -3.504 -7.974 11.844 1.00 92.75 120 GLU A O 1
ATOM 920 N N . ARG A 1 121 ? -4.792 -9.544 10.886 1.00 93.44 121 ARG A N 1
ATOM 921 C CA . ARG A 1 121 ? -4.000 -10.696 11.356 1.00 93.44 121 ARG A CA 1
ATOM 922 C C . ARG A 1 121 ? -2.584 -10.753 10.791 1.00 93.44 121 ARG A C 1
ATOM 924 O O . ARG A 1 121 ? -1.732 -11.424 11.370 1.00 93.44 121 ARG A O 1
ATOM 931 N N . VAL A 1 122 ? -2.341 -10.105 9.657 1.00 94.81 122 VAL A N 1
ATOM 932 C CA . VAL A 1 122 ? -1.083 -10.207 8.900 1.00 94.81 122 VAL A CA 1
ATOM 933 C C . VAL A 1 122 ? -0.388 -8.859 8.719 1.00 94.81 122 VAL A C 1
ATOM 935 O O . VAL A 1 122 ? 0.568 -8.769 7.943 1.00 94.81 122 VAL A O 1
ATOM 938 N N . ILE A 1 123 ? -0.830 -7.823 9.446 1.00 95.88 123 ILE A N 1
ATOM 939 C CA . ILE A 1 123 ? -0.147 -6.526 9.504 1.00 95.88 123 ILE A CA 1
ATOM 940 C C . ILE A 1 123 ? 1.321 -6.746 9.860 1.00 95.88 123 ILE A C 1
ATOM 942 O O . ILE A 1 123 ? 1.649 -7.471 10.796 1.00 95.88 123 ILE A O 1
ATOM 946 N N . ASP A 1 124 ? 2.204 -6.081 9.120 1.00 97.62 124 ASP A N 1
ATOM 947 C CA . ASP A 1 124 ? 3.645 -6.155 9.323 1.00 97.62 124 ASP A CA 1
ATOM 948 C C . ASP A 1 124 ? 4.050 -5.596 10.707 1.00 97.62 124 ASP A C 1
ATOM 950 O O . ASP A 1 124 ? 4.044 -4.374 10.906 1.00 97.62 124 ASP A O 1
ATOM 954 N N . PRO A 1 125 ? 4.469 -6.444 11.666 1.00 95.81 125 PRO A N 1
ATOM 955 C CA . PRO A 1 125 ? 4.789 -5.992 13.017 1.00 95.81 125 PRO A CA 1
ATOM 956 C C . PRO A 1 125 ? 6.080 -5.164 13.078 1.00 95.81 125 PRO A C 1
ATOM 958 O O . PRO A 1 125 ? 6.319 -4.475 14.068 1.00 95.81 125 PRO A O 1
ATOM 961 N N . TYR A 1 126 ? 6.924 -5.207 12.043 1.00 96.25 126 TYR A N 1
ATOM 962 C CA . TYR A 1 126 ? 8.158 -4.427 11.985 1.00 96.25 126 TYR A CA 1
ATOM 963 C C . TYR A 1 126 ? 7.911 -3.014 11.456 1.00 96.25 126 TYR A C 1
ATOM 965 O O . TYR A 1 126 ? 8.567 -2.071 11.901 1.00 96.25 126 TYR A O 1
ATOM 973 N N . ARG A 1 127 ? 6.952 -2.848 10.535 1.00 97.12 127 ARG A N 1
ATOM 974 C CA . ARG A 1 127 ? 6.521 -1.521 10.062 1.00 97.12 127 ARG A CA 1
ATOM 975 C C . ARG A 1 127 ? 5.533 -0.852 11.009 1.00 97.12 127 ARG A C 1
ATOM 977 O O . ARG A 1 127 ? 5.602 0.364 11.169 1.00 97.12 127 ARG A O 1
ATOM 984 N N . PHE A 1 128 ? 4.662 -1.627 11.653 1.00 97.44 128 PHE A N 1
ATOM 985 C CA . PHE A 1 128 ? 3.586 -1.120 12.507 1.00 97.44 128 PHE A CA 1
ATOM 986 C C . PHE A 1 128 ? 3.654 -1.707 13.933 1.00 97.44 128 PHE A C 1
ATOM 988 O O . PHE A 1 128 ? 2.680 -2.290 14.411 1.00 97.44 128 PHE A O 1
ATOM 995 N N . PRO A 1 129 ? 4.782 -1.571 14.661 1.00 96.00 129 PRO A N 1
ATOM 996 C CA . PRO A 1 129 ? 4.984 -2.250 15.949 1.00 96.00 129 PRO A CA 1
ATOM 997 C C . PRO A 1 129 ? 3.975 -1.853 17.037 1.00 96.00 129 PRO A C 1
ATOM 999 O O . PRO A 1 129 ? 3.735 -2.617 17.971 1.00 96.00 129 PRO A O 1
ATOM 1002 N N . TRP A 1 130 ? 3.364 -0.671 16.930 1.00 95.94 130 TRP A N 1
ATOM 1003 C CA . TRP A 1 130 ? 2.363 -0.200 17.889 1.00 95.94 130 TRP A CA 1
ATOM 1004 C C . TRP A 1 130 ? 1.018 -0.931 17.770 1.00 95.94 130 TRP A C 1
ATOM 1006 O O . TRP A 1 130 ? 0.285 -0.973 18.757 1.00 95.94 130 TRP A O 1
ATOM 1016 N N . MET A 1 131 ? 0.718 -1.557 16.622 1.00 93.44 131 MET A N 1
ATOM 1017 C CA . MET A 1 131 ? -0.503 -2.352 16.444 1.00 93.44 131 MET A CA 1
ATOM 1018 C C . MET A 1 131 ? -0.551 -3.522 17.431 1.00 93.44 131 MET A C 1
ATOM 1020 O O . MET A 1 131 ? -1.581 -3.764 18.050 1.00 93.44 131 MET A O 1
ATOM 1024 N N . GLY A 1 132 ? 0.582 -4.199 17.651 1.00 88.81 132 GLY A N 1
ATOM 1025 C CA . GLY A 1 132 ? 0.687 -5.272 18.645 1.00 88.81 132 GLY A CA 1
ATOM 1026 C C . GLY A 1 132 ? 0.816 -4.773 20.088 1.00 88.81 132 GLY A C 1
ATOM 1027 O O . GLY A 1 132 ? 0.437 -5.477 21.019 1.00 88.81 132 GLY A O 1
ATOM 1028 N N . ALA A 1 133 ? 1.343 -3.560 20.287 1.00 89.31 133 ALA A N 1
ATOM 1029 C CA . ALA A 1 133 ? 1.513 -2.965 21.614 1.00 89.31 133 ALA A CA 1
ATOM 1030 C C . ALA A 1 133 ? 0.242 -2.276 22.151 1.00 89.31 133 ALA A C 1
ATOM 1032 O O . ALA A 1 133 ? 0.184 -1.972 23.342 1.00 89.31 133 ALA A O 1
ATOM 1033 N N . GLY A 1 134 ? -0.760 -2.030 21.298 1.00 83.69 134 GLY A N 1
ATOM 1034 C CA . GLY A 1 134 ? -2.046 -1.451 21.689 1.00 83.69 134 GLY A CA 1
ATOM 1035 C C . GLY A 1 134 ? -1.986 0.049 21.988 1.00 83.69 134 GLY A C 1
ATOM 1036 O O . GLY A 1 134 ? -2.388 0.478 23.068 1.00 83.69 134 GLY A O 1
ATOM 1037 N N . GLY A 1 135 ? -1.490 0.862 21.050 1.00 86.44 135 GLY A N 1
ATOM 1038 C CA . GLY A 1 135 ? -1.417 2.314 21.244 1.00 86.44 135 GLY A CA 1
ATOM 1039 C C . GLY A 1 135 ? -1.217 3.129 19.968 1.00 86.44 135 GLY A C 1
ATOM 1040 O O . GLY A 1 135 ? -1.291 2.611 18.858 1.00 86.44 135 GLY A O 1
ATOM 1041 N N . THR A 1 136 ? -0.959 4.425 20.148 1.00 92.06 136 THR A N 1
ATOM 1042 C CA . THR A 1 136 ? -0.641 5.374 19.069 1.00 92.06 136 THR A CA 1
ATOM 1043 C C . THR A 1 136 ? 0.861 5.328 18.751 1.00 92.06 136 THR A C 1
ATOM 1045 O O . THR A 1 136 ? 1.665 5.255 19.687 1.00 92.06 136 THR A O 1
ATOM 1048 N N . PRO A 1 137 ? 1.276 5.400 17.472 1.00 96.62 137 PRO A N 1
ATOM 1049 C CA . PRO A 1 137 ? 2.691 5.476 17.124 1.00 96.62 137 PRO A CA 1
ATOM 1050 C C . PRO A 1 137 ? 3.358 6.740 17.668 1.00 96.62 137 PRO A C 1
ATOM 1052 O O . PRO A 1 137 ? 2.746 7.803 17.773 1.00 96.62 137 PRO A O 1
ATOM 1055 N N . THR A 1 138 ? 4.665 6.661 17.911 1.00 96.75 138 THR A N 1
ATOM 1056 C CA . THR A 1 138 ? 5.495 7.867 18.012 1.00 96.75 138 THR A CA 1
ATOM 1057 C C . THR A 1 138 ? 5.632 8.541 16.644 1.00 96.75 138 THR A C 1
ATOM 1059 O O . THR A 1 138 ? 5.489 7.898 15.602 1.00 96.75 138 THR A O 1
ATOM 1062 N N . GLU A 1 139 ? 5.997 9.826 16.615 1.00 97.38 139 GLU A N 1
ATOM 1063 C CA . GLU A 1 139 ? 6.256 10.539 15.353 1.00 97.38 139 GLU A CA 1
ATOM 1064 C C . GLU A 1 139 ? 7.308 9.831 14.488 1.00 97.38 139 GLU A C 1
ATOM 1066 O O . GLU A 1 139 ? 7.157 9.730 13.270 1.00 97.38 139 GLU A O 1
ATOM 1071 N N . GLN A 1 140 ? 8.350 9.280 15.119 1.00 97.94 140 GLN A N 1
ATOM 1072 C CA . GLN A 1 140 ? 9.401 8.541 14.424 1.00 97.94 140 GLN A CA 1
ATOM 1073 C C . GLN A 1 140 ? 8.874 7.233 13.822 1.00 97.94 140 GLN A C 1
ATOM 1075 O O . GLN A 1 140 ? 9.185 6.924 12.671 1.00 97.94 140 GLN A O 1
ATOM 1080 N N . GLN A 1 141 ? 8.067 6.477 14.573 1.00 98.00 141 GLN A N 1
ATOM 1081 C CA . GLN A 1 141 ? 7.439 5.247 14.084 1.00 98.00 141 GLN A CA 1
ATOM 1082 C C . GLN A 1 141 ? 6.503 5.539 12.912 1.00 98.00 141 GLN A C 1
ATOM 1084 O O . GLN A 1 141 ? 6.604 4.897 11.868 1.00 98.00 141 GLN A O 1
ATOM 1089 N N . ARG A 1 142 ? 5.658 6.565 13.045 1.00 98.12 142 ARG A N 1
ATOM 1090 C CA . ARG A 1 142 ? 4.757 7.024 11.987 1.00 98.12 142 ARG A CA 1
ATOM 1091 C C . ARG A 1 142 ? 5.527 7.422 10.727 1.00 98.12 142 ARG A C 1
ATOM 1093 O O . ARG A 1 142 ? 5.203 6.967 9.632 1.00 98.12 142 ARG A O 1
ATOM 1100 N N . ALA A 1 143 ? 6.571 8.241 10.864 1.00 98.38 143 ALA A N 1
ATOM 1101 C CA . ALA A 1 143 ? 7.387 8.683 9.735 1.00 98.38 143 ALA A CA 1
ATOM 1102 C C . ALA A 1 143 ? 8.083 7.510 9.025 1.00 98.38 143 ALA A C 1
ATOM 1104 O O . ALA A 1 143 ? 8.075 7.453 7.791 1.00 98.38 143 ALA A O 1
ATOM 1105 N N . ALA A 1 144 ? 8.636 6.564 9.792 1.00 98.50 144 ALA A N 1
ATOM 1106 C CA . ALA A 1 144 ? 9.283 5.367 9.266 1.00 98.50 144 ALA A CA 1
ATOM 1107 C C . ALA A 1 144 ? 8.290 4.453 8.532 1.00 98.50 144 ALA A C 1
ATOM 1109 O O . ALA A 1 144 ? 8.574 4.020 7.416 1.00 98.50 144 ALA A O 1
ATOM 1110 N N . ALA A 1 145 ? 7.110 4.213 9.109 1.00 98.44 145 ALA A N 1
ATOM 1111 C CA . ALA A 1 145 ? 6.076 3.378 8.507 1.00 98.44 145 ALA A CA 1
ATOM 1112 C C . ALA A 1 145 ? 5.542 3.973 7.201 1.00 98.44 145 ALA A C 1
ATOM 1114 O O . ALA A 1 145 ? 5.410 3.257 6.204 1.00 98.44 145 ALA A O 1
ATOM 1115 N N . LEU A 1 146 ? 5.296 5.288 7.174 1.00 98.56 146 LEU A N 1
ATOM 1116 C CA . LEU A 1 146 ? 4.882 5.980 5.959 1.00 98.56 146 LEU A CA 1
ATOM 1117 C C . LEU A 1 146 ? 5.971 5.898 4.883 1.00 98.56 146 LEU A C 1
ATOM 1119 O O . LEU A 1 146 ? 5.658 5.609 3.732 1.00 98.56 146 LEU A O 1
ATOM 1123 N N . LEU A 1 147 ? 7.246 6.118 5.226 1.00 98.62 147 LEU A N 1
ATOM 1124 C CA . LEU A 1 147 ? 8.355 5.998 4.271 1.00 98.62 147 LEU A CA 1
ATOM 1125 C C . LEU A 1 147 ? 8.455 4.572 3.712 1.00 98.62 147 LEU A C 1
ATOM 1127 O O . LEU A 1 147 ? 8.422 4.392 2.496 1.00 98.62 147 LEU A O 1
ATOM 1131 N N . ALA A 1 148 ? 8.533 3.569 4.589 1.00 98.25 148 ALA A N 1
ATOM 1132 C CA . ALA A 1 148 ? 8.701 2.171 4.204 1.00 98.25 148 ALA A CA 1
ATOM 1133 C C . ALA A 1 148 ? 7.544 1.679 3.326 1.00 98.25 148 ALA A C 1
ATOM 1135 O O . ALA A 1 148 ? 7.773 1.061 2.289 1.00 98.25 148 ALA A O 1
ATOM 1136 N N . SER A 1 149 ? 6.305 2.008 3.697 1.00 98.31 149 SER A N 1
ATOM 1137 C CA . SER A 1 149 ? 5.120 1.589 2.944 1.00 98.31 149 SER A CA 1
ATOM 1138 C C . SER A 1 149 ? 5.028 2.295 1.588 1.00 98.31 149 SER A C 1
ATOM 1140 O O . SER A 1 149 ? 4.722 1.657 0.582 1.00 98.31 149 SER A O 1
ATOM 1142 N N . SER A 1 150 ? 5.386 3.584 1.530 1.00 98.38 150 SER A N 1
ATOM 1143 C CA . SER A 1 150 ? 5.420 4.342 0.271 1.00 98.38 150 SER A CA 1
ATOM 1144 C C . SER A 1 150 ? 6.450 3.779 -0.703 1.00 98.38 150 SER A C 1
ATOM 1146 O O . SER A 1 150 ? 6.140 3.591 -1.875 1.00 98.38 150 SER A O 1
ATOM 1148 N N . VAL A 1 151 ? 7.660 3.468 -0.222 1.00 97.88 151 VAL A N 1
ATOM 1149 C CA . VAL A 1 151 ? 8.714 2.848 -1.040 1.00 97.88 151 VAL A CA 1
ATOM 1150 C C . VAL A 1 151 ? 8.285 1.463 -1.520 1.00 97.88 151 VAL A C 1
ATOM 1152 O O . VAL A 1 151 ? 8.458 1.158 -2.697 1.00 97.88 151 VAL A O 1
ATOM 1155 N N . LEU A 1 152 ? 7.691 0.648 -0.642 1.00 97.12 152 LEU A N 1
ATOM 1156 C CA . LEU A 1 152 ? 7.238 -0.703 -0.977 1.00 97.12 152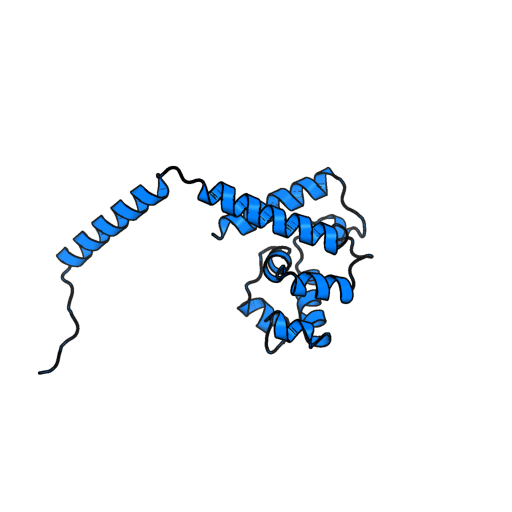 LEU A CA 1
ATOM 1157 C C . LEU A 1 152 ? 6.191 -0.700 -2.097 1.00 97.12 152 LEU A C 1
ATOM 1159 O O . LEU A 1 152 ? 6.306 -1.482 -3.037 1.00 97.12 152 LEU A O 1
ATOM 1163 N N . LEU A 1 153 ? 5.198 0.191 -2.024 1.00 96.81 153 LEU A N 1
ATOM 1164 C CA . LEU A 1 153 ? 4.166 0.308 -3.056 1.00 96.81 153 LEU A CA 1
ATOM 1165 C C . LEU A 1 153 ? 4.697 0.948 -4.345 1.00 96.81 153 LEU A C 1
ATOM 1167 O O . LEU A 1 153 ? 4.328 0.527 -5.439 1.00 96.81 153 LEU A O 1
ATOM 1171 N N . ALA A 1 154 ? 5.575 1.947 -4.239 1.00 96.50 154 ALA A N 1
ATOM 1172 C CA . ALA A 1 154 ? 6.178 2.584 -5.406 1.00 96.50 154 ALA A CA 1
ATOM 1173 C C . ALA A 1 154 ? 7.084 1.627 -6.196 1.00 96.50 154 ALA A C 1
ATOM 1175 O O . ALA A 1 154 ? 7.128 1.710 -7.417 1.00 96.50 154 ALA A O 1
ATOM 1176 N N . ALA A 1 155 ? 7.769 0.699 -5.520 1.00 93.88 155 ALA A N 1
ATOM 1177 C CA . ALA A 1 155 ? 8.654 -0.288 -6.145 1.00 93.88 155 ALA A CA 1
ATOM 1178 C C . ALA A 1 155 ? 7.929 -1.352 -6.987 1.00 93.88 155 ALA A C 1
ATOM 1180 O O . ALA A 1 155 ? 8.585 -2.126 -7.676 1.00 93.88 155 ALA A O 1
ATOM 1181 N N . GLN A 1 156 ? 6.596 -1.397 -6.932 1.00 91.06 156 GLN A N 1
ATOM 1182 C CA . GLN A 1 156 ? 5.753 -2.336 -7.681 1.00 91.06 156 GLN A CA 1
ATOM 1183 C C . GLN A 1 156 ? 5.207 -1.719 -8.983 1.00 91.06 156 GLN A C 1
ATOM 1185 O O . GLN A 1 156 ? 4.252 -2.240 -9.560 1.00 91.06 156 GLN A O 1
ATOM 1190 N N . ARG A 1 157 ? 5.760 -0.576 -9.410 1.00 85.00 157 ARG A N 1
ATOM 1191 C CA . ARG A 1 157 ? 5.350 0.191 -10.594 1.00 85.00 157 ARG A CA 1
ATOM 1192 C C . ARG A 1 157 ? 6.433 0.226 -11.658 1.00 85.00 157 ARG A C 1
ATOM 1194 O O . ARG A 1 157 ? 7.626 0.273 -11.283 1.00 85.00 157 ARG A O 1
#

pLDDT: mean 93.09, std 6.6, range [48.28, 98.62]

Organism: NCBI:txid410659

InterPro domains:
  IPR019072 Restriction endonuclease, type II, XamI-like [PF09572] (74-157)